Protein AF-A0A2G9HWL1-F1 (afdb_monomer_lite)

Radius of gyration: 19.59 Å; chains: 1; bounding box: 39×56×48 Å

pLDDT: mean 78.14, std 22.51, range [26.53, 97.88]

Structure (mmCIF, N/CA/C/O backbone):
data_AF-A0A2G9HWL1-F1
#
_entry.id   AF-A0A2G9HWL1-F1
#
loop_
_atom_site.group_PDB
_atom_site.id
_atom_site.type_symbol
_atom_site.label_atom_id
_atom_site.label_alt_id
_atom_site.label_comp_id
_atom_site.label_asym_id
_atom_site.label_entity_id
_atom_site.label_seq_id
_atom_site.pdbx_PDB_ins_code
_atom_site.Cartn_x
_atom_site.Cartn_y
_atom_site.Cartn_z
_atom_site.occupancy
_atom_site.B_iso_or_equiv
_atom_site.auth_seq_id
_atom_site.auth_comp_id
_atom_site.auth_asym_id
_atom_site.auth_atom_id
_atom_site.pdbx_PDB_model_num
ATOM 1 N N . MET A 1 1 ? 3.666 -0.638 6.623 1.00 47.16 1 MET A N 1
ATOM 2 C CA . MET A 1 1 ? 4.893 -1.419 6.292 1.00 47.16 1 MET A CA 1
ATOM 3 C C . MET A 1 1 ? 5.014 -2.650 7.196 1.00 47.16 1 MET A C 1
ATOM 5 O O . MET A 1 1 ? 5.118 -2.479 8.404 1.00 47.16 1 MET A O 1
ATOM 9 N N . ALA A 1 2 ? 4.993 -3.880 6.669 1.00 35.41 2 ALA A N 1
ATOM 10 C CA . ALA A 1 2 ? 5.273 -5.063 7.493 1.00 35.41 2 ALA A CA 1
ATOM 11 C C . ALA A 1 2 ? 6.773 -5.094 7.833 1.00 35.41 2 ALA A C 1
ATOM 13 O O . ALA A 1 2 ? 7.601 -5.513 7.025 1.00 35.41 2 ALA A O 1
ATOM 14 N N . SER A 1 3 ? 7.126 -4.582 9.011 1.00 41.91 3 SER A N 1
ATOM 15 C CA . SER A 1 3 ? 8.479 -4.675 9.549 1.00 41.91 3 SER A CA 1
ATOM 16 C C . SER A 1 3 ? 8.723 -6.121 9.967 1.00 41.91 3 SER A C 1
ATOM 18 O O . SER A 1 3 ? 8.375 -6.521 11.070 1.00 41.91 3 SER A O 1
ATOM 20 N N . SER A 1 4 ? 9.302 -6.927 9.081 1.00 46.09 4 SER A N 1
ATOM 21 C CA . SER A 1 4 ? 9.973 -8.149 9.523 1.00 46.09 4 SER A CA 1
ATOM 22 C C . SER A 1 4 ? 11.095 -7.749 10.484 1.00 46.09 4 SER A C 1
ATOM 24 O O . SER A 1 4 ? 11.958 -6.957 10.110 1.00 46.09 4 SER A O 1
ATOM 26 N N . ASP A 1 5 ? 11.127 -8.335 11.684 1.00 52.38 5 ASP A N 1
ATOM 27 C CA . ASP A 1 5 ? 12.201 -8.149 12.681 1.00 52.38 5 ASP A CA 1
ATOM 28 C C . ASP A 1 5 ? 13.583 -8.611 12.184 1.00 52.38 5 ASP A C 1
ATOM 30 O O . ASP A 1 5 ? 14.604 -8.436 12.847 1.00 52.38 5 ASP A O 1
ATOM 34 N N . LYS A 1 6 ? 13.627 -9.250 11.012 1.00 51.53 6 LYS A N 1
ATOM 35 C CA . LYS A 1 6 ? 14.847 -9.744 10.380 1.00 51.53 6 LYS A CA 1
ATOM 36 C C . LYS A 1 6 ? 15.296 -8.795 9.283 1.00 51.53 6 LYS A C 1
ATOM 38 O O . LYS A 1 6 ? 14.509 -8.442 8.403 1.00 51.53 6 LYS A O 1
ATOM 43 N N . THR A 1 7 ? 16.589 -8.477 9.295 1.00 55.91 7 THR A N 1
ATOM 44 C CA . THR A 1 7 ? 17.281 -7.817 8.188 1.00 55.91 7 THR A CA 1
ATOM 45 C C . THR A 1 7 ? 16.994 -8.577 6.885 1.00 55.91 7 THR A C 1
ATOM 47 O O . THR A 1 7 ? 17.134 -9.805 6.871 1.00 55.91 7 THR A O 1
ATOM 50 N N . PRO A 1 8 ? 16.585 -7.897 5.797 1.00 59.75 8 PRO A N 1
ATOM 51 C CA . PRO A 1 8 ? 16.408 -8.547 4.507 1.00 59.75 8 PRO A CA 1
ATOM 52 C C . PRO A 1 8 ? 17.692 -9.273 4.102 1.00 59.75 8 PRO A C 1
ATOM 54 O O . PRO A 1 8 ? 18.790 -8.731 4.241 1.00 59.75 8 PRO A O 1
ATOM 57 N N . GLY A 1 9 ? 17.557 -10.508 3.615 1.00 62.34 9 GLY A N 1
ATOM 58 C CA . GLY A 1 9 ? 18.685 -11.235 3.042 1.00 62.34 9 GLY A CA 1
ATOM 59 C C . GLY A 1 9 ? 19.267 -10.495 1.827 1.00 62.34 9 GLY A C 1
ATOM 60 O O . GLY A 1 9 ? 18.588 -9.650 1.238 1.00 62.34 9 GLY A O 1
ATOM 61 N N . PRO A 1 10 ? 20.515 -10.799 1.431 1.00 61.34 10 PRO A N 1
ATOM 62 C CA . PRO A 1 10 ? 21.104 -10.213 0.236 1.00 61.34 10 PRO A CA 1
ATOM 63 C C . PRO A 1 10 ? 20.226 -10.508 -0.984 1.00 61.34 10 PRO A C 1
ATOM 65 O O . PRO A 1 10 ? 19.825 -11.651 -1.214 1.00 61.34 10 PRO A O 1
ATOM 68 N N . MET A 1 11 ? 19.922 -9.462 -1.757 1.00 57.00 11 MET A N 1
ATOM 69 C CA . MET A 1 11 ? 19.207 -9.604 -3.023 1.00 57.00 11 MET A CA 1
ATOM 70 C C . MET A 1 11 ? 19.996 -10.552 -3.940 1.00 57.00 11 MET A C 1
ATOM 72 O O . MET A 1 11 ? 21.228 -10.465 -3.978 1.00 57.00 11 MET A O 1
ATOM 76 N N . PRO A 1 12 ? 19.329 -11.457 -4.678 1.00 62.03 12 PRO A N 1
ATOM 77 C CA . PRO A 1 12 ? 20.011 -12.309 -5.643 1.00 62.03 12 PRO A CA 1
ATOM 78 C C . PRO A 1 12 ? 20.794 -11.456 -6.650 1.00 62.03 12 PRO A C 1
ATOM 80 O O . PRO A 1 12 ? 20.374 -10.348 -6.987 1.00 62.03 12 PRO A O 1
ATOM 83 N N . LEU A 1 13 ? 21.930 -11.982 -7.121 1.00 54.84 13 LEU A N 1
ATOM 84 C CA . LEU A 1 13 ? 22.784 -11.346 -8.130 1.00 54.84 13 LEU A CA 1
ATOM 85 C C . LEU A 1 13 ? 21.976 -11.073 -9.410 1.00 54.84 13 LEU A C 1
ATOM 87 O O . LEU A 1 13 ? 21.787 -11.960 -10.241 1.00 54.84 13 LEU A O 1
ATOM 91 N N . GLY A 1 14 ? 21.470 -9.847 -9.536 1.00 59.75 14 GLY A N 1
ATOM 92 C CA . GLY A 1 14 ? 20.912 -9.307 -10.770 1.00 59.75 14 GLY A CA 1
ATOM 93 C C . GLY A 1 14 ? 22.016 -8.840 -11.718 1.00 59.75 14 GLY A C 1
ATOM 94 O O . GLY A 1 14 ? 23.191 -8.792 -11.360 1.00 59.75 14 GLY A O 1
ATOM 95 N N . ASP A 1 15 ? 21.637 -8.413 -12.914 1.00 70.88 15 ASP A N 1
ATOM 96 C CA . ASP A 1 15 ? 22.499 -7.751 -13.908 1.00 70.88 15 ASP A CA 1
ATOM 97 C C . ASP A 1 15 ? 22.931 -6.322 -13.498 1.00 70.88 15 ASP A C 1
ATOM 99 O O . ASP A 1 15 ? 23.292 -5.501 -14.339 1.00 70.88 15 ASP A O 1
ATOM 103 N N . GLY A 1 16 ? 22.905 -6.017 -12.197 1.00 67.69 16 GLY A N 1
ATOM 104 C CA . GLY A 1 16 ? 23.139 -4.688 -11.638 1.00 67.69 16 GLY A CA 1
ATOM 105 C C . GLY A 1 16 ? 21.908 -3.778 -11.645 1.00 67.69 16 GLY A C 1
ATOM 106 O O . GLY A 1 16 ? 21.980 -2.688 -11.076 1.00 67.69 16 GLY A O 1
ATOM 107 N N . SER A 1 17 ? 20.777 -4.197 -12.229 1.00 66.00 17 SER A N 1
ATOM 108 C CA . SER A 1 17 ? 19.526 -3.445 -12.138 1.00 66.00 17 SER A CA 1
ATOM 109 C C . SER A 1 17 ? 18.873 -3.607 -10.760 1.00 66.00 17 SER A C 1
ATOM 111 O O . SER A 1 17 ? 18.884 -4.681 -10.153 1.00 66.00 17 SER A O 1
ATOM 113 N N . VAL A 1 18 ? 18.265 -2.530 -10.260 1.00 70.75 18 VAL A N 1
ATOM 114 C CA . VAL A 1 18 ? 17.421 -2.553 -9.059 1.00 70.75 18 VAL A CA 1
ATOM 115 C C . VAL A 1 18 ? 16.061 -1.948 -9.432 1.00 70.75 18 VAL A C 1
ATOM 117 O O . VAL A 1 18 ? 16.011 -0.754 -9.733 1.00 70.75 18 VAL A O 1
ATOM 120 N N . PRO A 1 19 ? 14.961 -2.729 -9.431 1.00 80.12 19 PRO A N 1
ATOM 121 C CA . PRO A 1 19 ? 14.883 -4.163 -9.124 1.00 80.12 19 PRO A CA 1
ATOM 122 C C . PRO A 1 19 ? 15.586 -5.048 -10.181 1.00 80.12 19 PRO A C 1
ATOM 124 O O . PRO A 1 19 ? 15.724 -4.618 -11.329 1.00 80.12 19 PRO A O 1
ATOM 127 N N . PRO A 1 20 ? 16.027 -6.271 -9.822 1.00 83.25 20 PRO A N 1
ATOM 128 C CA . PRO A 1 20 ? 16.689 -7.182 -10.758 1.00 83.25 20 PRO A CA 1
ATOM 129 C C . PRO A 1 20 ? 15.809 -7.556 -11.959 1.00 83.25 20 PRO A C 1
ATOM 131 O O . PRO A 1 20 ? 14.635 -7.887 -11.780 1.00 83.25 20 PRO A O 1
ATOM 134 N N . GLY A 1 21 ? 16.386 -7.588 -13.163 1.00 84.88 21 GLY A N 1
ATOM 135 C CA . GLY A 1 21 ? 15.735 -8.101 -14.370 1.00 84.88 21 GLY A CA 1
ATOM 136 C C . GLY A 1 21 ? 16.031 -7.287 -15.631 1.00 84.88 21 GLY A C 1
ATOM 137 O O . GLY A 1 21 ? 16.387 -6.115 -15.579 1.00 84.88 21 GLY A O 1
ATOM 138 N N . LYS A 1 22 ? 15.819 -7.910 -16.796 1.00 88.38 22 LYS A N 1
ATOM 139 C CA . LYS A 1 22 ? 16.003 -7.247 -18.095 1.00 88.38 22 LYS A CA 1
ATOM 140 C C . LYS A 1 22 ? 14.918 -6.198 -18.341 1.00 88.38 22 LYS A C 1
ATOM 142 O O . LYS A 1 22 ? 13.780 -6.355 -17.899 1.00 88.38 22 LYS A O 1
ATOM 147 N N . ALA A 1 23 ? 15.253 -5.184 -19.136 1.00 89.25 23 ALA A N 1
ATOM 148 C CA . ALA A 1 23 ? 14.281 -4.220 -19.640 1.00 89.25 23 ALA A CA 1
ATOM 149 C C . ALA A 1 23 ? 13.109 -4.910 -20.363 1.00 89.25 23 ALA A C 1
ATOM 151 O O . ALA A 1 23 ? 13.265 -5.976 -20.969 1.00 89.25 23 ALA A O 1
ATOM 152 N N . MET A 1 24 ? 11.938 -4.271 -20.319 1.00 91.06 24 MET A N 1
ATOM 153 C CA . MET A 1 24 ? 10.745 -4.762 -21.003 1.00 91.06 24 MET A CA 1
ATOM 154 C C . MET A 1 24 ? 10.978 -4.891 -22.511 1.00 91.06 24 MET A C 1
ATOM 156 O O . MET A 1 24 ? 11.565 -4.030 -23.165 1.00 91.06 24 MET A O 1
ATOM 160 N N . THR A 1 25 ? 10.475 -5.981 -23.075 1.00 96.12 25 THR A N 1
ATOM 161 C CA . THR A 1 25 ? 10.439 -6.205 -24.520 1.00 96.12 25 THR A CA 1
ATOM 162 C C . THR A 1 25 ? 9.349 -5.356 -25.178 1.00 96.12 25 THR A C 1
ATOM 164 O O . THR A 1 25 ? 8.357 -4.982 -24.549 1.00 96.12 25 THR A O 1
ATOM 167 N N . VAL A 1 26 ? 9.476 -5.117 -26.487 1.00 96.38 26 VAL A N 1
ATOM 168 C CA . VAL A 1 26 ? 8.440 -4.434 -27.289 1.00 96.38 26 VAL A CA 1
ATOM 169 C C . VAL A 1 26 ? 7.077 -5.118 -27.145 1.00 96.38 26 VAL A C 1
ATOM 171 O O . VAL A 1 26 ? 6.057 -4.448 -27.000 1.00 96.38 26 VAL A O 1
ATOM 174 N N . THR A 1 27 ? 7.055 -6.453 -27.117 1.00 96.94 27 THR A N 1
ATOM 175 C CA . THR A 1 27 ? 5.829 -7.237 -26.932 1.00 96.94 27 THR A CA 1
ATOM 176 C C . THR A 1 27 ? 5.133 -6.909 -25.611 1.00 96.94 27 THR A C 1
ATOM 178 O O . THR A 1 27 ? 3.919 -6.727 -25.599 1.00 96.94 27 THR A O 1
ATOM 181 N N . GLN A 1 28 ? 5.879 -6.776 -24.509 1.00 96.81 28 GLN A N 1
ATOM 182 C CA . GLN A 1 28 ? 5.304 -6.416 -23.206 1.00 96.81 28 GLN A CA 1
ATOM 183 C C . GLN A 1 28 ? 4.726 -4.997 -23.217 1.00 96.81 28 GLN A C 1
ATOM 185 O O . GLN A 1 28 ? 3.614 -4.792 -22.742 1.00 96.8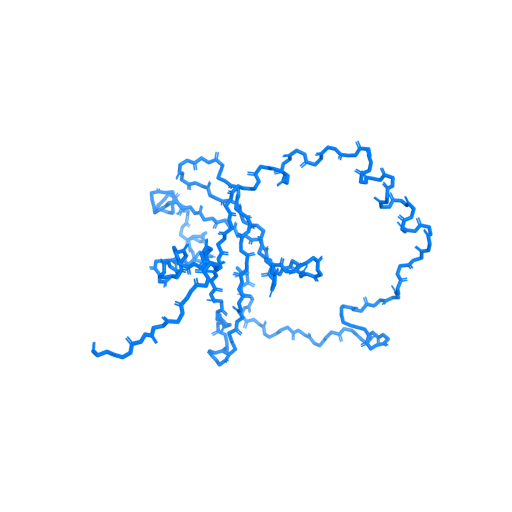1 28 GLN A O 1
ATOM 190 N N . HIS A 1 29 ? 5.406 -4.034 -23.847 1.00 95.94 29 HIS A N 1
ATOM 191 C CA . HIS A 1 29 ? 4.852 -2.687 -24.006 1.00 95.94 29 HIS A CA 1
ATOM 192 C C . HIS A 1 29 ? 3.532 -2.670 -24.791 1.00 95.94 29 HIS A C 1
ATOM 194 O O . HIS A 1 29 ? 2.622 -1.919 -24.439 1.00 95.94 29 HIS A O 1
ATOM 200 N N . ILE A 1 30 ? 3.403 -3.495 -25.835 1.00 97.56 30 ILE A N 1
ATOM 201 C CA . ILE A 1 30 ? 2.157 -3.616 -26.608 1.00 97.56 30 ILE A CA 1
ATOM 202 C C . ILE A 1 30 ? 1.032 -4.192 -25.741 1.00 97.56 30 ILE A C 1
ATOM 204 O O . ILE A 1 30 ? -0.079 -3.660 -25.758 1.00 97.56 30 ILE A O 1
ATOM 208 N N . VAL A 1 31 ? 1.315 -5.242 -24.964 1.00 97.88 31 VAL A N 1
ATOM 209 C CA . VAL A 1 31 ? 0.343 -5.842 -24.035 1.00 97.88 31 VAL A CA 1
ATOM 210 C C . VAL A 1 31 ? -0.151 -4.808 -23.023 1.00 97.88 31 VAL A C 1
ATOM 212 O O . VAL A 1 31 ? -1.361 -4.633 -22.871 1.00 97.88 31 VAL A O 1
ATOM 215 N N . ASP A 1 32 ? 0.760 -4.061 -22.402 1.00 95.69 32 ASP A N 1
ATOM 216 C CA . ASP A 1 32 ? 0.411 -3.051 -21.400 1.00 95.69 32 ASP A CA 1
ATOM 217 C C . ASP A 1 32 ? -0.411 -1.906 -21.996 1.00 95.69 32 ASP A C 1
ATOM 219 O O . ASP A 1 32 ? -1.384 -1.452 -21.392 1.00 95.69 32 ASP A O 1
ATOM 223 N N . LYS A 1 33 ? -0.083 -1.459 -23.214 1.00 96.00 33 LYS A N 1
ATOM 224 C CA . LYS A 1 33 ? -0.882 -0.452 -23.929 1.00 96.00 33 LYS A CA 1
ATOM 225 C C . LYS A 1 33 ? -2.285 -0.959 -24.251 1.00 96.00 33 LYS A C 1
ATOM 227 O O . LYS A 1 33 ? -3.249 -0.220 -24.058 1.00 96.00 33 LYS A O 1
ATOM 232 N N . GLY A 1 34 ? -2.416 -2.216 -24.675 1.00 97.56 34 GLY A N 1
ATOM 233 C CA . GLY A 1 34 ? -3.716 -2.856 -24.875 1.00 97.56 34 GLY A CA 1
ATOM 234 C C . GLY A 1 34 ? -4.541 -2.892 -23.586 1.00 97.56 34 GLY A C 1
ATOM 235 O O . GLY A 1 34 ? -5.703 -2.483 -23.580 1.00 97.56 34 GLY A O 1
ATOM 236 N N . ALA A 1 35 ? -3.925 -3.284 -22.467 1.00 96.81 35 ALA A N 1
ATOM 237 C CA . ALA A 1 35 ? -4.574 -3.282 -21.159 1.00 96.81 35 ALA A CA 1
ATOM 238 C C . ALA A 1 35 ? -5.023 -1.872 -20.739 1.00 96.81 35 ALA A C 1
ATOM 240 O O . ALA A 1 35 ? -6.169 -1.708 -20.322 1.00 96.81 35 ALA A O 1
ATOM 241 N N . GLN A 1 36 ? -4.178 -0.849 -20.919 1.00 93.88 36 GLN A N 1
ATOM 242 C CA . GLN A 1 36 ? -4.517 0.553 -20.628 1.00 93.88 36 GLN A CA 1
ATOM 243 C C . GLN A 1 36 ? -5.739 1.045 -21.417 1.00 93.88 36 GLN A C 1
ATOM 245 O O . GLN A 1 36 ? -6.540 1.812 -20.886 1.00 93.88 36 GLN A O 1
ATOM 250 N N . MET A 1 37 ? -5.898 0.606 -22.668 1.00 95.81 37 MET A N 1
ATOM 251 C CA . MET A 1 37 ? -7.044 0.980 -23.503 1.00 95.81 37 MET A CA 1
ATOM 252 C C . MET A 1 37 ? -8.324 0.222 -23.133 1.00 95.81 37 MET A C 1
ATOM 254 O O . MET A 1 37 ? -9.414 0.786 -23.203 1.00 95.81 37 MET A O 1
ATOM 258 N N . MET A 1 38 ? -8.211 -1.055 -22.757 1.00 97.06 38 MET A N 1
ATOM 259 C CA . MET A 1 38 ? -9.368 -1.930 -22.535 1.00 97.06 38 MET A CA 1
ATOM 260 C C . MET A 1 38 ? -9.884 -1.918 -21.091 1.00 97.06 38 MET A C 1
ATOM 262 O O . MET A 1 38 ? -11.077 -2.122 -20.854 1.00 97.06 38 MET A O 1
ATOM 266 N N . GLN A 1 39 ? -9.009 -1.719 -20.104 1.00 97.00 39 GLN A N 1
ATOM 267 C CA . GLN A 1 39 ? -9.356 -1.865 -18.693 1.00 97.00 39 GLN A CA 1
ATOM 268 C C . GLN A 1 39 ? -9.797 -0.537 -18.075 1.00 97.00 39 GLN A C 1
ATOM 270 O O . GLN A 1 39 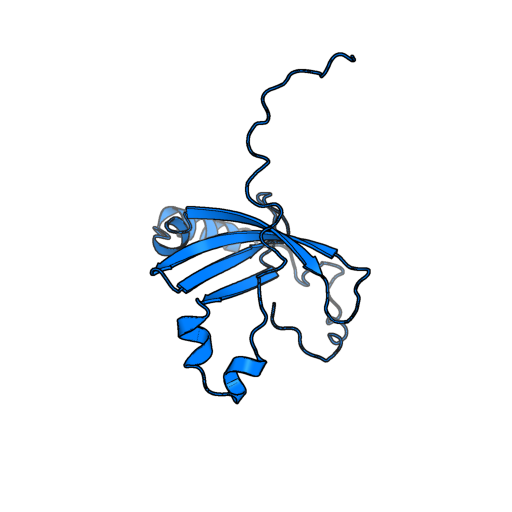? -9.114 0.480 -18.124 1.00 97.00 39 GLN A O 1
ATOM 275 N N . SER A 1 40 ? -10.952 -0.555 -17.407 1.00 95.06 40 SER A N 1
A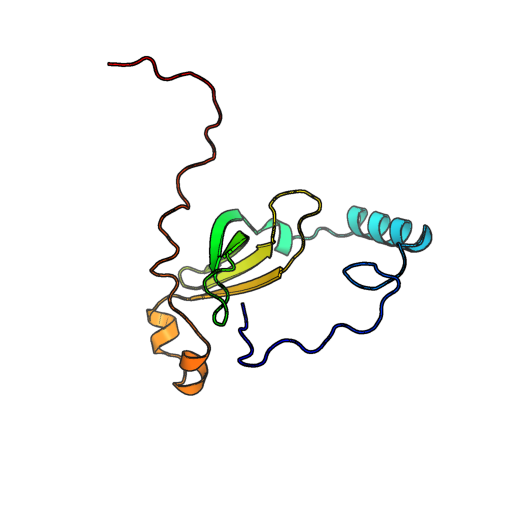TOM 276 C CA . SER A 1 40 ? -11.511 0.655 -16.788 1.00 95.06 40 SER A CA 1
ATOM 277 C C . SER A 1 40 ? -10.817 1.087 -15.488 1.00 95.06 40 SER A C 1
ATOM 279 O O . SER A 1 40 ? -10.952 2.254 -15.110 1.00 95.06 40 SER A O 1
ATOM 281 N N . LEU A 1 41 ? -10.111 0.169 -14.809 1.00 94.25 41 LEU A N 1
ATOM 282 C CA . LEU A 1 41 ? -9.411 0.370 -13.527 1.00 94.25 41 LEU A CA 1
ATOM 283 C C . LEU A 1 41 ? -10.262 1.083 -12.454 1.00 94.25 41 LEU A C 1
ATOM 285 O O . LEU A 1 41 ? -9.760 1.892 -11.675 1.00 94.25 41 LEU A O 1
ATOM 289 N N . LYS A 1 42 ? -11.573 0.793 -12.415 1.00 95.00 42 LYS A N 1
ATOM 290 C CA . LYS A 1 42 ? -12.540 1.468 -11.527 1.00 95.00 42 LYS A CA 1
ATOM 291 C C . LYS A 1 42 ? -12.107 1.529 -10.050 1.00 95.00 42 LYS A C 1
ATOM 293 O O . LYS A 1 42 ? -12.285 2.598 -9.477 1.00 95.00 42 LYS A O 1
ATOM 298 N N . PRO A 1 43 ? -11.558 0.468 -9.420 1.00 90.44 43 PRO A N 1
ATOM 299 C CA . PRO A 1 43 ? -11.127 0.542 -8.020 1.00 90.44 43 PRO A CA 1
ATOM 300 C C . PRO A 1 43 ? -9.965 1.513 -7.795 1.00 90.44 43 PRO A C 1
ATOM 302 O O . PRO A 1 43 ? -10.014 2.304 -6.863 1.00 90.44 43 PRO A O 1
ATOM 305 N N . ILE A 1 44 ? -8.969 1.521 -8.686 1.00 91.31 44 ILE A N 1
ATOM 306 C CA . ILE A 1 44 ? -7.815 2.431 -8.597 1.00 91.31 44 ILE A CA 1
ATOM 307 C C . ILE A 1 44 ? -8.274 3.889 -8.707 1.00 91.31 44 ILE A C 1
ATOM 309 O O . ILE A 1 44 ? -7.858 4.740 -7.930 1.00 91.31 44 ILE A O 1
ATOM 313 N N . LYS A 1 45 ? -9.236 4.167 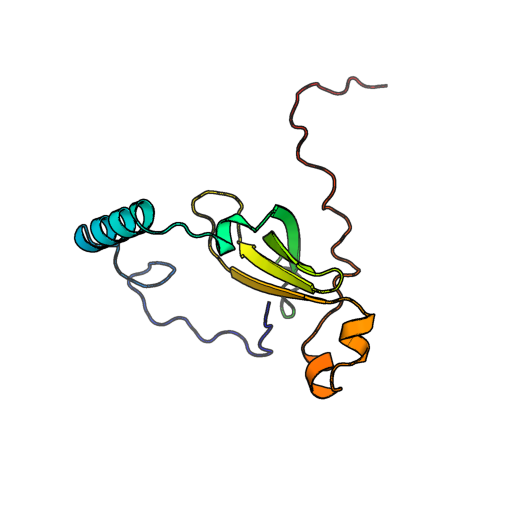-9.595 1.00 91.19 45 LYS A N 1
ATOM 314 C CA . LYS A 1 45 ? -9.831 5.503 -9.764 1.00 91.19 45 LYS A CA 1
ATOM 315 C C . LYS A 1 45 ? -10.653 5.996 -8.563 1.00 91.19 45 LYS A C 1
ATOM 317 O O . LYS A 1 45 ? -11.086 7.143 -8.580 1.00 91.19 45 LYS A O 1
ATOM 322 N N . LYS A 1 46 ? -10.912 5.155 -7.553 1.00 90.31 46 LYS A N 1
ATOM 323 C CA . LYS A 1 46 ? -11.585 5.562 -6.306 1.00 90.31 46 LYS A CA 1
ATOM 324 C C . LYS A 1 46 ? -10.623 6.067 -5.228 1.00 90.31 46 LYS A C 1
ATOM 326 O O . LYS A 1 46 ? -11.105 6.582 -4.222 1.00 90.31 46 LYS A O 1
ATOM 331 N N . MET A 1 47 ? -9.308 5.943 -5.419 1.00 93.06 47 MET A N 1
ATOM 332 C CA . MET A 1 47 ? -8.335 6.580 -4.531 1.00 93.06 47 MET A CA 1
ATOM 333 C C . MET A 1 47 ? -8.480 8.100 -4.658 1.00 93.06 47 MET A C 1
ATOM 335 O O . MET A 1 47 ? -8.243 8.662 -5.725 1.00 93.06 47 MET A O 1
ATOM 339 N N . SER A 1 48 ? -8.955 8.748 -3.597 1.00 89.50 48 SER A N 1
ATOM 340 C CA . SER A 1 48 ? -9.446 10.133 -3.630 1.00 89.50 48 SER A CA 1
ATOM 341 C C . SER A 1 48 ? -8.668 11.083 -2.729 1.00 89.50 48 SER A C 1
ATOM 343 O O . SER A 1 48 ? -8.910 12.288 -2.763 1.00 89.50 48 SER A O 1
ATOM 345 N N . GLN A 1 49 ? -7.744 10.557 -1.928 1.00 91.56 49 GLN A N 1
ATOM 346 C CA . GLN A 1 49 ? -6.886 11.350 -1.058 1.00 91.56 49 GLN A CA 1
ATOM 347 C C . GLN A 1 49 ? -5.434 10.968 -1.311 1.00 91.56 49 GLN A C 1
ATOM 349 O O . GLN A 1 49 ? -5.120 9.795 -1.516 1.00 91.56 49 GLN A O 1
ATOM 354 N N . HIS A 1 50 ? -4.575 11.978 -1.294 1.00 92.88 50 HIS A N 1
ATOM 355 C CA . HIS A 1 50 ? -3.129 11.837 -1.326 1.00 92.88 50 HIS A CA 1
ATOM 356 C C . HIS A 1 50 ? -2.586 12.429 -0.033 1.00 92.88 50 HIS A C 1
ATOM 358 O O . HIS A 1 50 ? -2.940 13.551 0.330 1.00 92.88 50 HIS A O 1
ATOM 364 N N . VAL A 1 51 ? -1.796 11.645 0.687 1.00 90.00 51 VAL A N 1
ATOM 365 C CA . VAL A 1 51 ? -1.207 12.009 1.977 1.00 90.00 51 VAL A CA 1
ATOM 366 C C . VAL A 1 51 ? 0.291 11.785 1.850 1.00 90.00 51 VAL A C 1
ATOM 368 O O . VAL A 1 51 ? 0.710 10.724 1.399 1.00 90.00 51 VAL A O 1
ATOM 371 N N . CYS A 1 52 ? 1.084 12.787 2.220 1.00 88.69 52 CYS A N 1
ATOM 372 C CA . CYS A 1 52 ? 2.530 12.648 2.319 1.00 88.69 52 CYS A CA 1
ATOM 373 C C . CYS A 1 52 ? 2.934 12.585 3.795 1.00 88.69 52 CYS A C 1
ATOM 375 O O . CYS A 1 52 ? 2.502 13.423 4.592 1.00 88.69 52 CYS A O 1
ATOM 377 N N . THR A 1 53 ? 3.740 11.591 4.154 1.00 84.31 53 THR A N 1
ATOM 378 C CA . THR A 1 53 ? 4.299 11.406 5.499 1.00 84.31 53 THR A CA 1
ATOM 379 C C . THR A 1 53 ? 5.769 10.991 5.410 1.00 84.31 53 THR A C 1
ATOM 381 O O . THR A 1 53 ? 6.307 10.799 4.321 1.00 84.31 53 THR A O 1
ATOM 384 N N . PHE A 1 54 ? 6.442 10.876 6.556 1.00 84.19 54 PHE A N 1
ATOM 385 C CA . PHE A 1 54 ? 7.774 10.284 6.633 1.00 84.19 54 PHE A CA 1
ATOM 386 C C . PHE A 1 54 ? 7.692 8.969 7.397 1.00 84.19 54 PHE A C 1
ATOM 388 O O . PHE A 1 54 ? 7.298 8.967 8.562 1.00 84.19 54 PHE A O 1
ATOM 395 N N . ALA A 1 55 ? 8.098 7.871 6.763 1.00 80.50 55 ALA A N 1
ATOM 396 C CA . ALA A 1 55 ? 8.232 6.583 7.428 1.00 80.50 55 ALA A CA 1
ATOM 397 C C . ALA A 1 55 ? 9.675 6.381 7.903 1.00 80.50 55 ALA A C 1
ATOM 399 O O . ALA A 1 55 ? 10.637 6.618 7.163 1.00 80.50 55 ALA A O 1
ATOM 400 N N . ILE A 1 56 ? 9.820 5.912 9.142 1.00 78.69 56 ILE A N 1
ATOM 401 C CA . ILE A 1 56 ? 11.108 5.602 9.767 1.00 78.69 56 ILE A CA 1
ATOM 402 C C . ILE A 1 56 ? 11.268 4.084 9.840 1.00 78.69 56 ILE A C 1
ATOM 404 O O . ILE A 1 56 ? 10.346 3.369 10.234 1.00 78.69 56 ILE A O 1
ATOM 408 N N . TYR A 1 57 ? 12.446 3.575 9.479 1.00 71.44 57 TYR A N 1
ATOM 409 C CA . TYR A 1 57 ? 12.727 2.149 9.620 1.00 71.44 57 TYR A CA 1
ATOM 410 C C . TYR A 1 57 ? 12.870 1.779 11.100 1.00 71.44 57 TYR A C 1
ATOM 412 O O . TYR A 1 57 ? 13.706 2.327 11.814 1.00 71.44 57 TYR A O 1
ATOM 420 N N . SER A 1 58 ? 12.094 0.789 11.542 1.00 69.31 58 SER A N 1
ATOM 421 C CA . SER A 1 58 ? 12.074 0.283 12.926 1.00 69.31 58 SER A CA 1
ATOM 422 C C . SER A 1 58 ? 13.460 -0.067 13.486 1.00 69.31 58 SER A C 1
ATOM 424 O O . SER A 1 58 ? 13.727 0.144 14.665 1.00 69.31 58 SER A O 1
ATOM 426 N N . HIS A 1 59 ? 14.349 -0.584 12.636 1.00 69.94 59 HIS A N 1
ATOM 427 C CA . HIS A 1 59 ? 15.697 -1.030 12.991 1.00 69.94 59 HIS A CA 1
ATOM 428 C C . HIS A 1 59 ? 16.794 0.009 12.711 1.00 69.94 59 HIS A C 1
ATOM 430 O O . HIS A 1 59 ? 17.951 -0.229 13.048 1.00 69.94 59 HIS A O 1
ATOM 436 N N . ASP A 1 60 ? 16.457 1.134 12.074 1.00 72.94 60 ASP A N 1
ATOM 437 C CA . ASP A 1 60 ? 17.401 2.202 11.747 1.00 72.94 60 ASP A CA 1
ATOM 438 C C . ASP A 1 60 ? 16.680 3.554 11.692 1.00 72.94 60 ASP A C 1
ATOM 440 O O . ASP A 1 60 ? 16.191 3.994 10.649 1.00 72.94 60 ASP A O 1
ATOM 444 N N . LEU A 1 61 ? 16.658 4.235 12.839 1.00 77.25 61 LEU A N 1
ATOM 445 C CA . LEU A 1 61 ? 15.997 5.531 12.997 1.00 77.25 61 LEU A CA 1
ATOM 446 C C . LEU A 1 61 ? 16.663 6.662 12.195 1.00 77.25 61 LEU A C 1
ATOM 448 O O . LEU A 1 61 ? 16.094 7.746 12.073 1.00 77.25 61 LEU A O 1
ATOM 452 N N . THR A 1 62 ? 17.861 6.438 11.646 1.00 77.50 62 THR A N 1
ATOM 453 C CA . THR A 1 62 ? 18.540 7.420 10.787 1.00 77.50 62 THR A CA 1
ATOM 454 C C . THR A 1 62 ? 18.013 7.396 9.356 1.00 77.50 62 THR A C 1
ATOM 456 O O . THR A 1 62 ? 18.209 8.351 8.603 1.00 77.50 62 THR A O 1
ATOM 459 N N . ARG A 1 63 ? 17.299 6.328 8.981 1.00 74.12 63 ARG A N 1
ATOM 460 C CA . ARG A 1 63 ? 16.708 6.158 7.658 1.00 74.12 63 ARG A CA 1
ATOM 461 C C . ARG A 1 63 ? 15.248 6.575 7.689 1.00 74.12 63 ARG A C 1
ATOM 463 O O . ARG A 1 63 ? 14.392 5.875 8.227 1.00 74.12 63 ARG A O 1
ATOM 470 N N . GLN A 1 64 ? 14.987 7.708 7.054 1.00 79.31 64 GLN A N 1
ATOM 471 C CA . GLN A 1 64 ? 13.649 8.227 6.810 1.00 79.31 64 GLN A CA 1
ATOM 472 C C . GLN A 1 64 ? 13.380 8.177 5.312 1.00 79.31 64 GLN A C 1
ATOM 474 O O . GLN A 1 64 ? 14.274 8.451 4.507 1.00 79.31 64 GLN A O 1
ATOM 479 N N . ILE A 1 65 ? 12.160 7.821 4.942 1.00 83.81 65 ILE A N 1
ATOM 480 C CA . ILE A 1 65 ? 11.684 7.913 3.566 1.00 83.81 65 ILE A CA 1
ATOM 481 C C . ILE A 1 65 ? 10.430 8.771 3.543 1.00 83.81 65 ILE A C 1
ATOM 483 O O . ILE A 1 65 ? 9.564 8.629 4.403 1.00 83.81 65 ILE A O 1
ATOM 487 N N . GLU A 1 66 ? 10.351 9.669 2.568 1.00 88.38 66 GLU A N 1
ATOM 488 C CA . GLU A 1 66 ? 9.092 10.319 2.227 1.00 88.38 66 GLU A CA 1
ATOM 489 C C . GLU A 1 66 ? 8.170 9.259 1.617 1.00 88.38 66 GLU A C 1
ATOM 491 O O . GLU A 1 66 ? 8.587 8.469 0.766 1.00 88.38 66 GLU A O 1
ATOM 496 N N . THR A 1 67 ? 6.939 9.187 2.106 1.00 91.56 67 THR A N 1
ATOM 497 C CA . THR A 1 67 ? 5.953 8.201 1.676 1.00 91.56 67 THR A CA 1
ATOM 498 C C . THR A 1 67 ? 4.691 8.892 1.208 1.00 91.56 67 THR A C 1
ATOM 500 O O . THR A 1 67 ? 4.157 9.765 1.887 1.00 91.56 67 THR A O 1
ATOM 503 N N . HIS A 1 68 ? 4.203 8.461 0.051 1.00 94.25 68 HIS A N 1
ATOM 504 C CA . HIS A 1 68 ? 3.032 9.013 -0.609 1.00 94.25 68 HIS A CA 1
ATOM 505 C C . HIS A 1 68 ? 1.904 7.982 -0.614 1.00 94.25 68 HIS A C 1
ATOM 507 O O . HIS A 1 68 ? 1.941 6.997 -1.356 1.00 94.25 68 HIS A O 1
ATOM 513 N N . HIS A 1 69 ? 0.882 8.210 0.202 1.00 94.75 69 HIS A N 1
ATOM 514 C CA . HIS A 1 69 ? -0.276 7.336 0.342 1.00 94.75 69 HIS A CA 1
ATOM 515 C C . HIS A 1 69 ? -1.405 7.796 -0.571 1.00 94.75 69 HIS A C 1
ATOM 517 O O . HIS A 1 69 ? -1.919 8.905 -0.432 1.00 94.75 69 HIS A O 1
ATOM 523 N N . TYR A 1 70 ? -1.848 6.914 -1.461 1.00 95.69 70 TYR A N 1
ATOM 524 C CA . TYR A 1 70 ? -3.062 7.085 -2.254 1.00 95.69 70 TYR A CA 1
ATOM 525 C C . TYR A 1 70 ? -4.186 6.274 -1.618 1.00 95.69 70 TYR A C 1
ATOM 527 O O . TYR A 1 70 ? -4.150 5.041 -1.593 1.00 95.69 70 TYR A O 1
ATOM 535 N N . VAL A 1 71 ? -5.171 6.980 -1.067 1.00 95.69 71 VAL A N 1
ATOM 536 C CA . VAL A 1 71 ? -6.121 6.421 -0.104 1.00 95.69 71 VAL A CA 1
ATOM 537 C C . VAL A 1 71 ? -7.501 6.243 -0.722 1.00 95.69 71 VAL A C 1
ATOM 539 O O . VAL A 1 71 ? -8.093 7.174 -1.275 1.00 95.69 71 VAL A O 1
ATOM 542 N N . SER A 1 72 ? -8.052 5.046 -0.552 1.00 95.25 72 SER A N 1
ATOM 543 C CA . SER A 1 72 ? -9.462 4.734 -0.745 1.00 95.25 72 SER A CA 1
ATOM 544 C C . SER A 1 72 ? -10.123 4.540 0.618 1.00 95.25 72 SER A C 1
ATOM 546 O O . SER A 1 72 ? -9.800 3.608 1.358 1.00 95.25 72 SER A O 1
ATOM 548 N N . ARG A 1 73 ? -11.087 5.403 0.949 1.00 93.69 73 ARG A N 1
ATOM 549 C CA . ARG A 1 73 ? -11.926 5.230 2.138 1.00 93.69 73 ARG A CA 1
ATOM 550 C C . ARG A 1 73 ? -12.998 4.182 1.855 1.00 93.69 73 ARG A C 1
ATOM 552 O O . ARG A 1 73 ? -13.884 4.412 1.035 1.00 93.69 73 ARG A O 1
ATOM 559 N N . VAL A 1 74 ? -12.919 3.044 2.539 1.00 94.31 74 VAL A N 1
ATOM 560 C CA . VAL A 1 74 ? -13.885 1.945 2.388 1.00 94.31 74 VAL A CA 1
ATOM 561 C C . VAL A 1 74 ? -15.161 2.254 3.164 1.00 94.31 74 VAL A C 1
ATOM 563 O O . VAL A 1 74 ? -16.259 2.090 2.639 1.00 94.31 74 VAL A O 1
ATOM 566 N N . ASN A 1 75 ? -15.017 2.737 4.399 1.00 94.62 75 ASN A N 1
ATOM 567 C CA . ASN A 1 75 ? -16.110 3.228 5.237 1.00 94.62 75 ASN A CA 1
ATOM 568 C C . ASN A 1 75 ? -15.576 4.258 6.261 1.00 94.62 75 ASN A C 1
ATOM 570 O O . ASN A 1 75 ? -14.455 4.756 6.133 1.00 94.62 75 ASN A O 1
ATOM 574 N N . GLN A 1 76 ? -16.381 4.627 7.259 1.00 93.75 76 GLN A N 1
ATOM 575 C CA . GLN A 1 76 ? -15.981 5.602 8.280 1.00 93.75 76 GLN A CA 1
ATOM 576 C C . GLN A 1 76 ? -14.758 5.154 9.101 1.00 93.75 76 GLN A C 1
ATOM 578 O O . GLN A 1 76 ? -13.949 5.994 9.489 1.00 93.75 76 GLN A O 1
ATOM 583 N N . ASP A 1 77 ? -14.590 3.848 9.287 1.00 95.31 77 ASP A N 1
ATOM 584 C CA . ASP A 1 77 ? -13.620 3.223 10.181 1.00 95.31 77 ASP A CA 1
ATOM 585 C C . ASP A 1 77 ? -12.495 2.482 9.448 1.00 95.31 77 ASP A C 1
ATOM 587 O O . ASP A 1 77 ? -11.722 1.794 10.102 1.00 95.31 77 ASP A O 1
ATOM 591 N N . PHE A 1 78 ? -12.422 2.555 8.113 1.00 95.00 78 PHE A N 1
ATOM 592 C CA . PHE A 1 78 ? -11.487 1.739 7.337 1.00 95.00 78 PHE A CA 1
ATOM 593 C C . PHE A 1 78 ? -10.965 2.465 6.094 1.00 95.00 78 PHE A C 1
ATOM 595 O O . PHE A 1 78 ? -11.729 2.847 5.196 1.00 95.00 78 PHE A O 1
ATOM 602 N N . LEU A 1 79 ? -9.643 2.598 6.016 1.00 95.38 79 LEU A N 1
ATOM 603 C CA . LEU A 1 79 ? -8.900 3.120 4.873 1.00 95.38 79 LEU A CA 1
ATOM 604 C C . LEU A 1 79 ? -8.023 2.031 4.257 1.00 95.38 79 LEU A C 1
ATOM 606 O O . LEU A 1 79 ? -7.480 1.182 4.960 1.00 95.38 79 LEU A O 1
ATOM 610 N N . GLN A 1 80 ? -7.868 2.099 2.937 1.00 95.38 80 GLN A N 1
ATOM 611 C CA . GLN A 1 80 ? -6.934 1.290 2.158 1.00 95.38 80 GLN A CA 1
ATOM 612 C C . GLN A 1 80 ? -5.995 2.215 1.397 1.00 95.38 80 GLN A C 1
ATOM 614 O O . GLN A 1 80 ? -6.460 3.048 0.617 1.00 95.38 80 GLN A O 1
ATOM 619 N N . CYS A 1 81 ? -4.694 2.049 1.592 1.00 95.31 81 CYS A N 1
ATOM 620 C CA . CYS A 1 81 ? -3.673 2.921 1.030 1.00 95.31 81 CYS A CA 1
ATOM 621 C C . CYS A 1 81 ? -2.708 2.114 0.161 1.00 95.31 81 CYS A C 1
ATOM 623 O O . CYS A 1 81 ? -2.179 1.097 0.607 1.00 95.31 81 CYS A O 1
ATOM 625 N N . ALA A 1 82 ? -2.440 2.593 -1.052 1.00 96.38 82 ALA A N 1
ATOM 626 C CA . ALA A 1 82 ? -1.226 2.232 -1.779 1.00 96.38 82 ALA A CA 1
ATOM 627 C C . ALA A 1 82 ? -0.143 3.262 -1.441 1.00 96.38 82 ALA A C 1
ATOM 629 O O . ALA A 1 82 ? -0.401 4.461 -1.542 1.00 96.38 82 ALA A O 1
ATOM 630 N N . VAL A 1 83 ? 1.035 2.805 -1.020 1.00 94.44 83 VAL A N 1
ATOM 631 C CA . VAL A 1 83 ? 2.118 3.666 -0.528 1.00 94.44 83 VAL A CA 1
ATOM 632 C C . VAL A 1 83 ? 3.278 3.642 -1.511 1.00 94.44 83 VAL A C 1
ATOM 634 O O . VAL A 1 83 ? 3.788 2.567 -1.837 1.00 94.44 83 VAL A O 1
ATOM 637 N N . TYR A 1 84 ? 3.692 4.817 -1.970 1.00 94.69 84 TYR A N 1
ATOM 638 C CA . TYR A 1 84 ? 4.775 5.016 -2.933 1.00 94.69 84 TYR A CA 1
ATOM 639 C C . TYR A 1 84 ? 5.948 5.777 -2.307 1.00 94.69 84 TYR A C 1
ATOM 641 O O . TYR A 1 84 ? 5.756 6.534 -1.359 1.00 94.69 84 TYR A O 1
ATOM 649 N N . ASP A 1 85 ? 7.154 5.586 -2.846 1.00 92.50 85 ASP A N 1
ATOM 650 C CA . ASP A 1 85 ? 8.363 6.327 -2.439 1.00 92.50 85 ASP A CA 1
ATOM 651 C C . ASP A 1 85 ? 8.499 7.718 -3.086 1.00 92.50 85 ASP A C 1
ATOM 653 O O . ASP A 1 85 ? 9.412 8.467 -2.753 1.00 92.50 85 ASP A O 1
ATOM 657 N N . SER A 1 86 ? 7.614 8.057 -4.027 1.00 91.00 86 SER A N 1
ATOM 658 C CA . SER A 1 86 ? 7.531 9.356 -4.699 1.00 91.00 86 SER A CA 1
ATOM 659 C C . SER A 1 86 ? 6.133 9.544 -5.303 1.00 91.00 86 SER A C 1
ATOM 661 O O . SER A 1 86 ? 5.463 8.558 -5.621 1.00 91.00 86 SER A O 1
ATOM 663 N N . ASP A 1 87 ? 5.698 10.790 -5.496 1.00 92.38 87 ASP A N 1
ATOM 664 C CA . ASP A 1 87 ? 4.514 11.146 -6.290 1.00 92.38 87 ASP A CA 1
ATOM 665 C C . ASP A 1 87 ? 4.807 11.352 -7.793 1.00 92.38 87 ASP A C 1
ATOM 667 O O . ASP A 1 87 ? 3.896 11.673 -8.564 1.00 92.38 87 ASP A O 1
ATOM 671 N N . ASP A 1 88 ? 6.051 11.137 -8.237 1.00 93.94 88 ASP A N 1
ATOM 672 C CA . ASP A 1 88 ? 6.409 11.134 -9.655 1.00 93.94 88 ASP A CA 1
ATOM 673 C C . ASP A 1 88 ? 5.804 9.930 -10.397 1.00 93.94 88 ASP A C 1
ATOM 675 O O . ASP A 1 88 ? 5.569 8.856 -9.842 1.00 93.94 88 ASP A O 1
ATOM 679 N N . SER A 1 89 ? 5.624 10.074 -11.712 1.00 91.50 89 SER A N 1
ATOM 680 C CA . SER A 1 89 ? 5.168 8.997 -12.601 1.00 91.50 89 SER A CA 1
ATOM 681 C C . SER A 1 89 ? 6.014 7.713 -12.562 1.00 91.50 89 SER A C 1
ATOM 683 O O . SER A 1 89 ? 5.526 6.651 -12.950 1.00 91.50 89 SER A O 1
ATOM 685 N N . SER A 1 90 ? 7.270 7.807 -12.118 1.00 89.75 90 SER A N 1
ATOM 686 C CA . SER A 1 90 ? 8.214 6.700 -11.940 1.00 89.75 90 SER A CA 1
ATOM 687 C C . SER A 1 90 ? 8.314 6.188 -10.496 1.00 89.75 90 SER A C 1
ATOM 689 O O . SER A 1 90 ? 9.106 5.278 -10.231 1.00 89.75 90 SER A O 1
ATOM 691 N N . GLY A 1 91 ? 7.515 6.742 -9.576 1.00 91.44 91 GLY A N 1
ATOM 692 C CA . GLY A 1 91 ? 7.443 6.321 -8.180 1.00 91.44 91 GLY A CA 1
ATOM 693 C C . GLY A 1 91 ? 7.117 4.835 -8.051 1.00 91.44 91 GLY A C 1
ATOM 694 O O . GLY A 1 91 ? 6.300 4.275 -8.792 1.00 91.44 91 GLY A O 1
ATOM 695 N N . ARG A 1 92 ? 7.769 4.165 -7.103 1.00 92.25 92 ARG A N 1
ATOM 696 C CA . ARG A 1 92 ? 7.612 2.726 -6.882 1.00 92.25 92 ARG A CA 1
ATOM 697 C C . ARG A 1 92 ? 6.668 2.474 -5.724 1.00 92.25 92 ARG A C 1
ATOM 699 O O . ARG A 1 92 ? 6.764 3.110 -4.679 1.00 92.25 92 ARG A O 1
ATOM 706 N N . LEU A 1 93 ? 5.790 1.491 -5.903 1.00 94.00 93 LEU A N 1
ATOM 707 C CA . LEU A 1 93 ? 4.969 0.977 -4.815 1.00 94.00 93 LEU A CA 1
ATOM 708 C C . LEU A 1 93 ? 5.886 0.309 -3.782 1.00 94.00 93 LEU A C 1
ATOM 710 O O . LEU A 1 93 ? 6.575 -0.662 -4.097 1.00 94.00 93 LEU A O 1
ATOM 714 N N . ILE A 1 94 ? 5.875 0.825 -2.558 1.00 91.81 94 ILE A N 1
ATOM 715 C CA . ILE A 1 94 ? 6.684 0.335 -1.436 1.00 91.81 94 ILE A CA 1
ATOM 716 C C . ILE A 1 94 ? 5.846 -0.346 -0.354 1.00 91.81 94 ILE A C 1
ATOM 718 O O . ILE A 1 94 ? 6.392 -1.069 0.475 1.00 91.81 94 ILE A O 1
ATOM 722 N N . GLY A 1 95 ? 4.522 -0.164 -0.365 1.00 91.62 95 GLY A N 1
ATOM 723 C CA . GLY A 1 95 ? 3.657 -0.792 0.623 1.00 91.62 95 GLY A CA 1
ATOM 724 C C . GLY A 1 95 ? 2.167 -0.689 0.326 1.00 91.62 95 GLY A C 1
ATOM 725 O O . GLY A 1 95 ? 1.717 0.061 -0.538 1.00 91.62 95 GLY A O 1
ATOM 726 N N . VAL A 1 96 ? 1.405 -1.464 1.091 1.00 94.25 96 VAL A N 1
ATOM 727 C CA . VAL A 1 96 ? -0.046 -1.342 1.229 1.00 94.25 96 VAL A CA 1
ATOM 728 C C . VAL A 1 96 ? -0.337 -1.183 2.710 1.00 94.25 96 VAL A C 1
ATOM 730 O O . VAL A 1 96 ? 0.252 -1.894 3.529 1.00 94.25 96 VAL A O 1
ATOM 733 N N . GLU A 1 97 ? -1.226 -0.257 3.049 1.00 92.88 97 GLU A N 1
ATOM 734 C CA . GLU A 1 97 ? -1.592 0.011 4.437 1.00 92.88 97 GLU A CA 1
ATOM 735 C C . GLU A 1 97 ? -3.101 -0.001 4.625 1.00 92.88 97 GLU A C 1
ATOM 737 O O . GLU A 1 97 ? -3.868 0.482 3.788 1.00 92.88 97 GLU A O 1
ATOM 742 N N . TYR A 1 98 ? -3.506 -0.584 5.748 1.00 94.50 98 TYR A N 1
ATOM 743 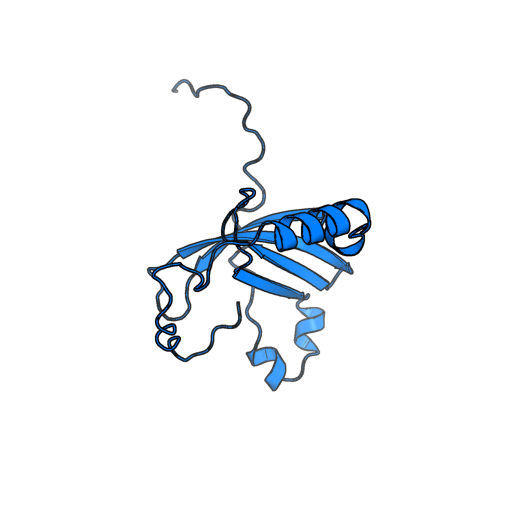C CA . TYR A 1 98 ? -4.868 -0.553 6.243 1.00 94.50 98 TYR A CA 1
ATOM 744 C C . TYR A 1 98 ? -4.875 0.298 7.499 1.00 94.50 98 TYR A C 1
ATOM 746 O O . TYR A 1 98 ? -4.079 0.066 8.405 1.00 94.50 98 TYR A O 1
ATOM 754 N N . ILE A 1 99 ? -5.765 1.284 7.544 1.00 93.38 99 ILE A N 1
ATOM 755 C CA . ILE A 1 99 ? -5.924 2.144 8.715 1.00 93.38 99 ILE A CA 1
ATOM 756 C C . ILE A 1 99 ? -7.343 1.952 9.212 1.00 93.38 99 ILE A C 1
ATOM 758 O O . ILE A 1 99 ? -8.300 2.166 8.462 1.00 93.38 99 ILE A O 1
ATOM 762 N N . ILE A 1 100 ? -7.462 1.535 10.467 1.00 95.00 100 ILE A N 1
ATOM 763 C CA . ILE A 1 100 ? -8.738 1.290 11.130 1.00 95.00 100 ILE A CA 1
ATOM 764 C C . ILE A 1 100 ? -8.946 2.265 12.284 1.00 95.00 100 ILE A C 1
ATOM 766 O O . ILE A 1 100 ? -7.983 2.820 12.815 1.00 95.00 100 ILE A O 1
ATOM 770 N N . SER A 1 101 ? -10.199 2.489 12.673 1.00 94.88 101 SER A N 1
ATOM 771 C CA . SER A 1 101 ? -10.480 3.247 13.892 1.00 94.88 101 SER A CA 1
ATOM 772 C C . SER A 1 101 ? -10.101 2.454 15.143 1.00 94.88 101 SER A C 1
ATOM 774 O O . SER A 1 101 ? -10.124 1.223 15.144 1.00 94.88 101 SER A O 1
ATOM 776 N N . GLU A 1 102 ? -9.815 3.172 16.229 1.00 93.31 102 GLU A N 1
ATOM 777 C CA . GLU A 1 102 ? -9.577 2.603 17.565 1.00 93.31 102 GLU A CA 1
ATOM 778 C C . GLU A 1 102 ? -10.702 1.642 17.974 1.00 93.31 102 GLU A C 1
ATOM 780 O O . GLU A 1 102 ? -10.451 0.512 18.372 1.00 93.31 102 GLU A O 1
ATOM 785 N N . ARG A 1 103 ? -11.956 2.024 17.707 1.00 95.69 103 ARG A N 1
ATOM 786 C CA . ARG A 1 103 ? -13.131 1.180 17.952 1.00 95.69 103 ARG A CA 1
ATOM 787 C C . ARG A 1 103 ? -13.050 -0.184 17.261 1.00 95.69 103 ARG A C 1
ATOM 789 O O . ARG A 1 103 ? -13.561 -1.155 17.801 1.00 95.69 103 ARG A O 1
ATOM 796 N N . VAL A 1 104 ? -12.509 -0.257 16.044 1.00 96.38 104 VAL A N 1
ATOM 797 C CA . VAL A 1 104 ? -12.335 -1.534 15.333 1.00 96.38 104 VAL A CA 1
ATOM 798 C C . VAL A 1 104 ? -11.114 -2.271 15.874 1.00 96.38 104 VAL A C 1
ATOM 800 O O . VAL A 1 104 ? -11.191 -3.480 16.075 1.00 96.38 104 VAL A O 1
ATOM 803 N N . PHE A 1 105 ? -10.027 -1.558 16.164 1.00 95.56 105 PHE A N 1
ATOM 804 C CA . PHE A 1 105 ? -8.817 -2.126 16.755 1.00 95.56 105 PHE A CA 1
ATOM 805 C C . PHE A 1 105 ? -9.095 -2.842 18.085 1.00 95.56 105 PHE A C 1
ATOM 807 O O . PHE A 1 105 ? -8.676 -3.984 18.256 1.00 95.56 105 PHE A O 1
ATOM 814 N N . ASP A 1 106 ? -9.894 -2.239 18.966 1.00 96.12 106 ASP A N 1
ATOM 815 C CA . ASP A 1 106 ? -10.259 -2.805 20.272 1.00 96.12 106 ASP A CA 1
ATOM 816 C C . ASP A 1 106 ? -11.047 -4.120 20.170 1.00 96.12 106 ASP A C 1
ATOM 818 O O . ASP A 1 106 ? -11.125 -4.881 21.133 1.00 96.12 106 ASP A O 1
ATOM 822 N N . THR A 1 107 ? -11.643 -4.398 19.006 1.00 96.94 107 THR A N 1
ATOM 823 C CA . THR A 1 107 ? -12.362 -5.655 18.745 1.00 96.94 107 THR A CA 1
ATOM 824 C C . THR A 1 107 ? -11.488 -6.757 18.157 1.00 96.94 107 THR A C 1
ATOM 826 O O . THR A 1 107 ? -11.965 -7.878 17.994 1.00 96.94 107 THR A O 1
ATOM 829 N N . LEU A 1 108 ? -10.235 -6.457 17.806 1.00 95.38 108 LEU A N 1
ATOM 830 C CA . LEU A 1 108 ? -9.309 -7.446 17.268 1.00 95.38 108 LEU A CA 1
ATOM 831 C C . LEU A 1 108 ? -8.808 -8.371 18.376 1.00 95.38 108 LEU A C 1
ATOM 833 O O . LEU A 1 108 ? -8.603 -7.944 19.512 1.00 95.38 108 LEU A O 1
ATOM 837 N N . GLU A 1 109 ? -8.543 -9.625 18.019 1.00 96.56 109 GLU A N 1
ATOM 838 C CA . GLU A 1 109 ? -7.884 -10.569 18.920 1.00 96.56 109 GLU A CA 1
ATOM 839 C C . GLU A 1 109 ? -6.500 -10.036 19.346 1.00 96.56 109 GLU A C 1
ATOM 841 O O . GLU A 1 109 ? -5.818 -9.393 18.537 1.00 96.56 109 GLU A O 1
ATOM 846 N N . PRO A 1 110 ? -6.031 -10.310 20.577 1.00 95.25 110 PRO A N 1
ATOM 847 C CA . PRO A 1 110 ? -4.760 -9.781 21.079 1.00 95.25 110 PRO A CA 1
ATOM 848 C C . PRO A 1 110 ? -3.551 -10.102 20.192 1.00 95.25 110 PRO A C 1
ATOM 850 O O . PRO A 1 110 ? -2.602 -9.323 20.113 1.00 95.25 110 PRO A O 1
ATOM 853 N N . GLU A 1 111 ? -3.557 -11.254 19.524 1.00 93.00 111 GLU A N 1
ATOM 854 C CA . GLU A 1 111 ? -2.522 -11.670 18.574 1.00 93.00 111 GLU A CA 1
ATOM 855 C C . GLU A 1 111 ? -2.496 -10.782 17.336 1.00 93.00 111 GLU A C 1
ATOM 857 O O . GLU A 1 111 ? -1.416 -10.436 16.864 1.00 93.00 111 GLU A O 1
ATOM 862 N N . GLU A 1 112 ? -3.672 -10.393 16.847 1.00 92.00 112 GLU A N 1
ATOM 863 C CA . GLU A 1 112 ? -3.804 -9.505 15.703 1.00 92.00 112 GLU A CA 1
ATOM 864 C C . GLU A 1 112 ? -3.384 -8.091 16.094 1.00 92.00 112 GLU A C 1
ATOM 866 O O . GLU A 1 112 ? -2.573 -7.509 15.389 1.00 92.00 112 GLU A O 1
ATOM 871 N N . GLN A 1 113 ? -3.817 -7.570 17.252 1.00 90.38 113 GLN A N 1
ATOM 872 C CA . GLN A 1 113 ? -3.452 -6.224 17.727 1.00 90.38 113 GLN A CA 1
ATOM 873 C C . GLN A 1 113 ? -1.934 -5.970 17.739 1.00 90.38 113 GLN A C 1
ATOM 875 O O . GLN A 1 113 ? -1.494 -4.864 17.429 1.00 90.38 113 GLN A O 1
ATOM 880 N N . LYS A 1 114 ? -1.121 -6.999 18.025 1.00 90.00 114 LYS A N 1
ATOM 881 C CA . LYS A 1 114 ? 0.356 -6.929 18.012 1.00 90.00 114 LYS A CA 1
ATOM 882 C C . LYS A 1 114 ? 0.944 -6.595 16.634 1.00 90.00 114 LYS A C 1
ATOM 884 O O . LYS A 1 114 ? 2.098 -6.183 16.561 1.00 90.00 114 LYS A O 1
ATOM 889 N N . LEU A 1 115 ? 0.186 -6.789 15.555 1.00 88.06 115 LEU A N 1
ATOM 890 C CA . LEU A 1 115 ? 0.603 -6.508 14.177 1.00 88.06 115 LEU A CA 1
ATOM 891 C C . LEU A 1 115 ? 0.318 -5.061 13.745 1.00 88.06 115 LEU A C 1
ATOM 893 O O . LEU A 1 115 ? 0.736 -4.652 12.659 1.00 88.06 115 LEU A O 1
ATOM 897 N N . TRP A 1 116 ? -0.373 -4.281 14.579 1.00 90.31 116 TRP A N 1
ATOM 898 C CA . TRP A 1 116 ? -0.758 -2.904 14.284 1.00 90.31 116 TRP A CA 1
ATOM 899 C C . TRP A 1 116 ? 0.095 -1.911 15.072 1.00 90.31 116 TRP A C 1
ATOM 901 O O . TRP A 1 116 ? 0.639 -2.208 16.133 1.00 90.31 116 TRP A O 1
ATOM 911 N N . HIS A 1 117 ? 0.184 -0.692 14.550 1.00 85.56 117 HIS A N 1
ATOM 912 C CA . HIS A 1 117 ? 0.807 0.441 15.223 1.00 85.56 117 HIS A CA 1
ATOM 913 C C . HIS A 1 117 ? -0.086 1.678 15.100 1.00 85.56 117 HIS A C 1
ATOM 915 O O . HIS A 1 117 ? -0.899 1.804 14.180 1.00 85.56 117 HIS A O 1
ATOM 921 N N . SER A 1 118 ? 0.056 2.597 16.053 1.00 82.81 118 SER A N 1
ATOM 922 C CA . SER A 1 118 ? -0.707 3.843 16.057 1.00 82.81 118 SER A CA 1
ATOM 923 C C . SER A 1 118 ? -0.140 4.836 15.047 1.00 82.81 118 SER A C 1
ATOM 925 O O . SER A 1 118 ? 1.052 5.129 15.065 1.00 82.81 118 SER A O 1
ATOM 927 N N . HIS A 1 119 ? -1.021 5.418 14.233 1.00 71.62 119 HIS A N 1
ATOM 928 C CA . HIS A 1 119 ? -0.696 6.525 13.325 1.00 71.62 119 HIS A CA 1
ATOM 929 C C . HIS A 1 119 ? -0.851 7.903 14.005 1.00 71.62 119 HIS A C 1
ATOM 931 O O . HIS A 1 119 ? -0.781 8.941 13.348 1.00 71.62 119 HIS A O 1
ATOM 937 N N . GLY A 1 120 ? -1.079 7.949 15.327 1.00 60.78 120 GLY A N 1
ATOM 938 C CA . GLY A 1 120 ? -1.370 9.187 16.065 1.00 60.78 120 GLY A CA 1
ATOM 939 C C . GLY A 1 120 ? -0.271 10.257 15.990 1.00 60.78 120 GLY A C 1
ATOM 940 O O . GLY A 1 120 ? -0.566 11.437 16.156 1.00 60.78 120 GLY A O 1
ATOM 941 N N . TYR A 1 121 ? 0.970 9.865 15.687 1.00 46.50 121 TYR A N 1
ATOM 942 C CA . TYR A 1 121 ? 2.112 10.777 15.545 1.00 46.50 121 TYR A CA 1
ATOM 943 C C . TYR A 1 121 ? 2.375 11.242 14.101 1.00 46.50 121 TYR A C 1
ATOM 945 O O . TYR A 1 121 ? 3.117 12.200 13.901 1.00 46.50 121 TYR A O 1
ATOM 953 N N . GLU A 1 122 ? 1.749 10.626 13.095 1.00 50.41 122 GLU A N 1
ATOM 954 C CA . GLU A 1 122 ? 2.052 10.868 11.672 1.00 50.41 122 GLU A CA 1
ATOM 955 C C . GLU A 1 122 ? 1.127 11.913 11.013 1.00 50.41 122 GLU A C 1
ATOM 957 O O . GLU A 1 122 ? 1.361 12.342 9.886 1.00 50.41 122 GLU A O 1
ATOM 962 N N . MET A 1 123 ? 0.105 12.397 11.729 1.00 46.28 123 MET A N 1
ATOM 963 C CA . MET A 1 123 ? -0.909 13.346 11.231 1.00 46.28 123 MET A CA 1
ATOM 964 C C . MET A 1 123 ? -0.488 14.830 11.251 1.00 46.28 123 MET A C 1
ATOM 966 O O . MET A 1 123 ? -1.333 15.706 11.071 1.00 46.28 123 MET A O 1
ATOM 970 N N . ILE A 1 124 ? 0.788 15.153 11.491 1.00 35.97 124 ILE A N 1
ATOM 971 C CA . ILE A 1 124 ? 1.214 16.550 11.709 1.00 35.97 124 ILE A CA 1
ATOM 972 C C . ILE A 1 124 ? 1.526 17.325 10.412 1.00 35.97 124 ILE A C 1
ATOM 974 O O . ILE A 1 124 ? 1.523 18.550 10.457 1.00 35.97 124 ILE A O 1
ATOM 978 N N . ASN A 1 125 ? 1.671 16.695 9.236 1.00 34.91 125 ASN A N 1
ATOM 979 C CA . ASN A 1 125 ? 2.116 17.427 8.028 1.00 34.91 125 ASN A CA 1
ATOM 980 C C . ASN A 1 125 ? 1.160 17.407 6.816 1.00 34.91 125 ASN A C 1
ATOM 982 O O . ASN A 1 125 ? 1.493 17.946 5.764 1.00 34.91 125 ASN A O 1
ATOM 986 N N . THR A 1 126 ? -0.047 16.848 6.929 1.00 33.56 126 THR A N 1
ATOM 987 C CA . THR A 1 126 ? -0.885 16.540 5.748 1.00 33.56 126 THR A CA 1
ATOM 988 C C . THR A 1 126 ? -1.803 17.677 5.264 1.00 33.56 126 THR A C 1
ATOM 990 O O . THR A 1 126 ? -2.554 17.491 4.310 1.00 33.56 126 THR A O 1
ATOM 993 N N . LEU A 1 127 ? -1.788 18.865 5.877 1.00 28.38 127 LEU A N 1
ATOM 994 C CA . LEU A 1 127 ? -2.680 19.967 5.463 1.00 28.38 127 LEU A CA 1
ATOM 995 C C . LEU A 1 127 ? -2.001 21.151 4.775 1.00 28.38 127 LEU A C 1
ATOM 997 O O . LEU A 1 127 ? -2.702 22.071 4.358 1.00 28.38 127 LEU A O 1
ATOM 1001 N N . ASP A 1 128 ? -0.690 21.129 4.566 1.00 31.64 128 ASP A N 1
ATOM 1002 C CA . ASP A 1 128 ? -0.002 22.268 3.964 1.00 31.64 128 ASP A CA 1
ATOM 1003 C C . ASP A 1 128 ? 1.007 21.765 2.937 1.00 31.64 128 ASP A C 1
ATOM 1005 O O . ASP A 1 128 ? 2.024 21.243 3.342 1.00 31.64 128 ASP A O 1
ATOM 1009 N N . PHE A 1 129 ? 0.685 21.814 1.633 1.00 28.19 129 PHE A N 1
ATOM 1010 C CA . PHE A 1 129 ? 1.642 21.951 0.505 1.00 28.19 129 PHE A CA 1
ATOM 1011 C C . PHE A 1 129 ? 1.001 21.818 -0.896 1.00 28.19 129 PHE A C 1
ATOM 1013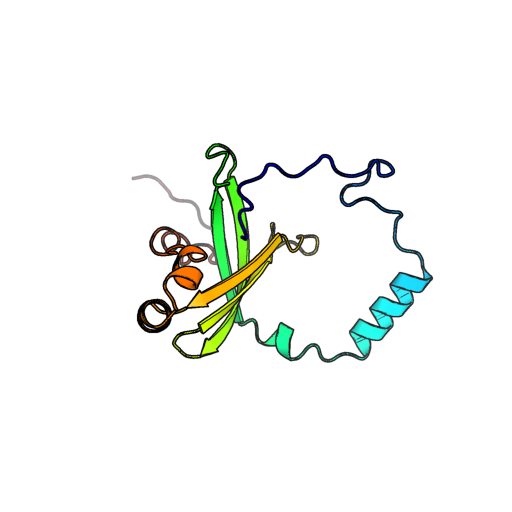 O O . PHE A 1 129 ? 1.660 21.441 -1.861 1.00 28.19 129 PHE A O 1
ATOM 1020 N N . HIS A 1 130 ? -0.260 22.225 -1.087 1.00 29.12 130 HIS A N 1
ATOM 1021 C CA . HIS A 1 130 ? -0.787 22.513 -2.434 1.00 29.12 130 HIS A CA 1
ATOM 1022 C C . HIS A 1 130 ? -1.342 23.938 -2.569 1.00 29.12 130 HIS A C 1
ATOM 1024 O O . HIS A 1 130 ? -2.429 24.180 -3.082 1.00 29.12 130 HIS A O 1
ATOM 1030 N N . SER A 1 131 ? -0.522 24.920 -2.182 1.00 27.84 131 SER A N 1
ATOM 1031 C CA . SER A 1 131 ? -0.626 26.287 -2.705 1.00 27.84 131 SER A CA 1
ATOM 1032 C C . SER A 1 131 ? 0.751 26.837 -3.088 1.00 27.84 131 SER A C 1
ATOM 1034 O O . SER A 1 131 ? 1.273 27.780 -2.500 1.00 27.84 131 SER A O 1
ATOM 1036 N N . LYS A 1 132 ? 1.364 26.284 -4.144 1.00 29.41 132 LYS A N 1
ATOM 1037 C CA . LYS A 1 132 ? 2.384 27.034 -4.895 1.00 29.41 132 LYS A CA 1
ATOM 1038 C C . LYS A 1 132 ? 1.693 28.047 -5.813 1.00 29.41 132 LYS A C 1
ATOM 1040 O O . LYS A 1 132 ? 1.614 27.865 -7.025 1.00 29.41 132 LYS A O 1
ATOM 1045 N N . LYS A 1 133 ? 1.266 29.178 -5.247 1.00 30.23 133 LYS A N 1
ATOM 1046 C CA . LYS A 1 133 ? 1.222 30.456 -5.974 1.00 30.23 133 LYS A CA 1
ATOM 1047 C C . LYS A 1 133 ? 2.072 31.494 -5.241 1.00 30.23 133 LYS A C 1
ATOM 1049 O O . LYS A 1 133 ? 1.664 32.079 -4.251 1.00 30.23 133 LYS A O 1
ATOM 1054 N N . LYS A 1 134 ? 3.276 31.684 -5.792 1.00 35.75 134 LYS A N 1
ATOM 1055 C CA . LYS A 1 134 ? 4.200 32.827 -5.681 1.00 35.75 134 LYS A CA 1
ATOM 1056 C C . LYS A 1 134 ? 3.665 34.039 -4.890 1.00 35.75 134 LYS A C 1
ATOM 1058 O O . LYS A 1 134 ? 2.770 34.718 -5.390 1.00 35.75 134 LYS A O 1
ATOM 1063 N N . LYS A 1 135 ? 4.368 34.434 -3.820 1.00 29.92 135 LYS A N 1
ATOM 1064 C CA . LYS A 1 135 ? 5.094 35.723 -3.719 1.00 29.92 135 LYS A CA 1
ATOM 1065 C C . LYS A 1 135 ? 5.869 35.834 -2.394 1.00 29.92 135 LYS A C 1
ATOM 1067 O O . LYS A 1 135 ? 5.374 35.478 -1.338 1.00 29.92 135 LYS A O 1
ATOM 1072 N N . SER A 1 136 ? 7.101 36.320 -2.534 1.00 30.69 136 SER A N 1
ATOM 1073 C CA . SER A 1 136 ? 8.132 36.612 -1.527 1.00 30.69 136 SER A CA 1
ATOM 1074 C C . SER A 1 136 ? 7.621 37.256 -0.227 1.00 30.69 136 SER A C 1
ATOM 1076 O O . SER A 1 136 ? 6.850 38.212 -0.321 1.00 30.69 136 SER A O 1
ATOM 1078 N N . PRO A 1 137 ? 8.141 36.876 0.957 1.00 33.28 137 PRO A N 1
ATOM 1079 C CA . PRO A 1 137 ? 8.005 37.689 2.156 1.00 33.28 137 PRO A CA 1
ATOM 1080 C C . PRO A 1 137 ? 9.008 38.849 2.114 1.00 33.28 137 PRO A C 1
ATOM 1082 O O . PRO A 1 137 ? 10.190 38.660 1.820 1.00 33.28 137 PRO A O 1
ATOM 1085 N N . ARG A 1 138 ? 8.518 40.063 2.375 1.00 26.53 138 ARG A N 1
ATOM 1086 C CA . ARG A 1 138 ? 9.336 41.227 2.719 1.00 26.53 138 ARG A CA 1
ATOM 1087 C C . ARG A 1 138 ? 9.314 41.347 4.245 1.00 26.53 138 ARG A C 1
ATOM 1089 O O . ARG A 1 138 ? 8.256 41.235 4.850 1.00 26.53 138 ARG A O 1
ATOM 1096 N N . ILE A 1 139 ? 10.504 41.529 4.801 1.00 32.03 139 ILE A N 1
ATOM 1097 C CA . ILE A 1 139 ? 10.834 41.723 6.215 1.00 32.03 139 ILE A CA 1
ATOM 1098 C C . ILE A 1 139 ? 10.059 42.912 6.803 1.00 32.03 139 ILE A C 1
ATOM 1100 O O . ILE A 1 139 ? 10.125 43.991 6.215 1.00 32.03 139 ILE A O 1
ATOM 1104 N N . THR A 1 140 ? 9.399 42.696 7.945 1.00 38.94 140 THR A N 1
ATOM 1105 C CA . THR A 1 140 ? 9.530 43.424 9.230 1.00 38.94 140 THR A CA 1
ATOM 1106 C C . THR A 1 140 ? 8.820 42.625 10.308 1.00 38.94 140 THR A C 1
ATOM 1108 O O . THR A 1 140 ? 7.662 42.235 10.035 1.00 38.94 140 THR A O 1
#

InterPro domains:
  IPR010686 Oil body-associated protein-like [PF06884] (42-135)
  IPR010686 Oil body-associated protein-like [PTHR31360] (1-127)

Secondary structure (DSSP, 8-state):
----SSPPPPPP--SS-SS-SPPPPHHHHHHHHHHHHH---TTGGG--EEEEEEEEETTEEEEEEEEEEEEEEEETTEEEEEEES-SSTTPPEEEEEEEE-HHHHTTS-HHHHTT----TTTTTSTTS--------PPP-

Foldseek 3Di:
DQQDPDDDDDQPDAPPDVVGDDDDDPVVVVVVVVCVVPPPVVVLVQQDDWFWWWDARPVHNPDIAIKIWRWHDPDPFKIWTFIWSDPDPPTDGPDIDIGGDPVVLVVDDPVVNVRDDDCVPTPPPGPDDPDPDDDDDDDD

Organism: NCBI:txid429701

Sequence (140 aa):
MASSDKTPGPMPLGDGSVPPGKAMTVTQHIVDKGAQMMQSLKPIKKMSQHVCTFAIYSHDLTRQIETHHYVSRVNQDFLQCAVYDSDDSSGRLIGVEYIISERVFDTLEPEEQKLWHSHGYEMINTLDFHSKKKKSPRIT